Protein AF-A0A3M7QA46-F1 (afdb_monomer)

pLDDT: mean 76.57, std 13.84, range [38.44, 93.62]

Secondary structure (DSSP, 8-state):
-HHHHHHHHHHHHHHHHHHT--TT--HHHHHHHHHHTS-HHHHHHHHHHHHHHHHHHHHHTT-HHHHHHHHHHHHHHSS---SS--HHHHHHHHHHHHTHHHHS------

Sequence (110 aa):
MYKAKKLQVIQNSATRSILKLKYDTPSERLFNCTLKDLKLHRVDNRLFDLGENYIRRSLQKQVPLTCRLVNEFKLNFESRDITYPTPLWGYYLIIDQLHPLIQTPVLSNF

Solvent-accessible surface area (backbone atoms only — not comparable to full-atom values): 6578 Å² total; per-residue (Å²): 118,72,68,62,58,55,53,51,54,52,51,54,51,49,50,28,64,76,71,70,47,64,89,86,59,51,67,71,61,49,50,53,45,41,44,63,76,66,36,38,60,62,54,53,50,52,50,47,56,49,50,51,52,52,51,52,55,34,31,73,68,59,36,65,69,55,48,49,52,52,52,54,46,53,72,61,55,78,66,72,91,70,93,64,81,50,85,64,45,60,53,49,57,50,48,61,72,49,49,64,48,70,71,52,74,81,81,82,76,132

Organism: Brachionus plicatilis (NCBI:txid10195)

Mean predicted aligned error: 11.82 Å

Foldseek 3Di:
DVVVVVVLVVLLVVLCVVVVHDPPDDSVNSVVCCCPVVVVVVVLVVVLVVVLVVLLVCLLVPVVVSLVVLVVCVVVVVDDDDVDDDSCNSVVVSSVVSNVSNVDDPPPDD

Structure (mmCIF, N/CA/C/O backbone):
data_AF-A0A3M7QA46-F1
#
_entry.id   AF-A0A3M7QA46-F1
#
loop_
_atom_site.group_PDB
_atom_site.id
_atom_site.type_symbol
_atom_site.label_atom_id
_atom_site.label_alt_id
_atom_site.label_comp_id
_atom_site.label_asym_id
_atom_site.label_entity_id
_atom_site.label_seq_id
_atom_site.pdbx_PDB_ins_code
_atom_site.Cartn_x
_atom_site.Cartn_y
_atom_site.Cartn_z
_atom_site.occupancy
_atom_site.B_iso_or_equiv
_atom_site.auth_seq_id
_atom_site.auth_comp_id
_atom_site.auth_asym_id
_atom_site.auth_atom_id
_atom_site.pdbx_PDB_model_num
ATOM 1 N N . MET A 1 1 ? 12.260 -15.234 -1.079 1.00 49.88 1 MET A N 1
ATOM 2 C CA . MET A 1 1 ? 13.054 -14.629 -2.178 1.00 49.88 1 MET A CA 1
ATOM 3 C C . MET A 1 1 ? 12.575 -14.998 -3.596 1.00 49.88 1 MET A C 1
ATOM 5 O O . MET A 1 1 ? 12.502 -14.111 -4.434 1.00 49.88 1 MET A O 1
ATOM 9 N N . TYR A 1 2 ? 12.199 -16.254 -3.890 1.00 50.81 2 TYR A N 1
ATOM 10 C CA . TYR A 1 2 ? 11.785 -16.695 -5.244 1.00 50.81 2 TYR A CA 1
ATOM 11 C C . TYR A 1 2 ? 10.490 -16.039 -5.782 1.00 50.81 2 TYR A C 1
ATOM 13 O O . TYR A 1 2 ? 10.414 -15.673 -6.952 1.00 50.81 2 TYR A O 1
ATOM 21 N N . LYS A 1 3 ? 9.488 -15.813 -4.918 1.00 54.50 3 LYS A N 1
ATOM 22 C CA . LYS A 1 3 ? 8.197 -15.211 -5.313 1.00 54.50 3 LYS A CA 1
ATOM 23 C C . LYS A 1 3 ? 8.330 -13.768 -5.832 1.00 54.50 3 LYS A C 1
ATOM 25 O O . LYS A 1 3 ? 7.683 -13.423 -6.815 1.00 54.50 3 LYS A O 1
ATOM 30 N N . ALA A 1 4 ? 9.214 -12.966 -5.232 1.00 58.00 4 ALA A N 1
ATOM 31 C CA . ALA A 1 4 ? 9.437 -11.570 -5.623 1.00 58.00 4 ALA A CA 1
ATOM 32 C C . ALA A 1 4 ? 10.024 -11.447 -7.042 1.00 58.00 4 ALA A C 1
ATOM 34 O O . ALA A 1 4 ? 9.566 -10.630 -7.835 1.00 58.00 4 ALA A O 1
ATOM 35 N N . LYS A 1 5 ? 10.968 -12.329 -7.409 1.00 72.31 5 LYS A N 1
ATOM 36 C CA . LYS A 1 5 ? 11.556 -12.354 -8.760 1.00 72.31 5 LYS A CA 1
ATOM 37 C C . LYS A 1 5 ? 10.526 -12.709 -9.840 1.00 72.31 5 LYS A C 1
ATOM 39 O O . LYS A 1 5 ? 10.563 -12.135 -10.923 1.00 72.31 5 LYS A O 1
ATOM 44 N N . LYS A 1 6 ? 9.583 -13.612 -9.548 1.00 74.25 6 LYS A N 1
ATOM 45 C CA . LYS A 1 6 ? 8.528 -14.011 -10.497 1.00 74.25 6 LYS A CA 1
ATOM 46 C C . LYS A 1 6 ? 7.545 -12.871 -10.780 1.00 74.25 6 LYS A C 1
ATOM 48 O O . LYS A 1 6 ? 7.172 -12.664 -11.931 1.00 74.25 6 LYS A O 1
ATOM 53 N N . LEU A 1 7 ? 7.172 -12.112 -9.747 1.00 76.50 7 LEU A N 1
ATOM 54 C CA . LEU A 1 7 ? 6.287 -10.954 -9.889 1.00 76.50 7 LEU A CA 1
ATOM 55 C C . LEU A 1 7 ? 6.924 -9.869 -10.773 1.00 76.50 7 LEU A C 1
ATOM 57 O O . LEU A 1 7 ? 6.282 -9.376 -11.697 1.00 76.50 7 LEU A O 1
ATOM 61 N N . GLN A 1 8 ? 8.212 -9.585 -10.554 1.00 77.75 8 GLN A N 1
ATOM 62 C CA . GLN A 1 8 ? 8.961 -8.600 -11.337 1.00 77.75 8 GLN A CA 1
ATOM 63 C C . GLN A 1 8 ? 8.996 -8.945 -12.834 1.00 77.75 8 GLN A C 1
ATOM 65 O O . GLN A 1 8 ? 8.862 -8.063 -13.680 1.00 77.75 8 GLN A O 1
ATOM 70 N N . VAL A 1 9 ? 9.164 -10.226 -13.184 1.00 82.56 9 VAL A N 1
ATOM 71 C CA . VAL A 1 9 ? 9.180 -10.675 -14.588 1.00 82.56 9 VAL A CA 1
ATOM 72 C C . VAL A 1 9 ? 7.828 -10.431 -15.260 1.00 82.56 9 VAL A C 1
ATOM 74 O O . VAL A 1 9 ? 7.788 -9.927 -16.383 1.00 82.56 9 VAL A O 1
ATOM 77 N N . ILE A 1 10 ? 6.729 -10.735 -14.565 1.00 86.31 10 ILE A N 1
ATOM 78 C CA . ILE A 1 10 ? 5.367 -10.503 -15.065 1.00 86.31 10 ILE A CA 1
ATOM 79 C C . ILE A 1 10 ? 5.129 -9.006 -15.279 1.00 86.31 10 ILE A C 1
ATOM 81 O O . ILE A 1 10 ? 4.698 -8.604 -16.358 1.00 86.31 10 ILE A O 1
ATOM 85 N N . GLN A 1 11 ? 5.466 -8.181 -14.284 1.00 81.50 11 GLN A N 1
ATOM 86 C CA . GLN A 1 11 ? 5.315 -6.727 -14.356 1.00 81.50 11 GLN A CA 1
ATOM 87 C C . GLN A 1 11 ? 6.121 -6.132 -15.516 1.00 81.50 11 GLN A C 1
ATOM 89 O O . GLN A 1 11 ? 5.572 -5.394 -16.327 1.00 81.50 11 GLN A O 1
ATOM 94 N N . ASN A 1 12 ? 7.390 -6.520 -15.670 1.00 86.31 12 ASN A N 1
ATOM 95 C CA . ASN A 1 12 ? 8.239 -6.038 -16.761 1.00 86.31 12 ASN A CA 1
ATOM 96 C C . ASN A 1 12 ? 7.696 -6.439 -18.141 1.00 86.31 12 ASN A C 1
ATOM 98 O O . ASN A 1 12 ? 7.768 -5.650 -19.083 1.00 86.31 12 ASN A O 1
ATOM 102 N N . SER A 1 13 ? 7.151 -7.652 -18.274 1.00 89.06 13 SER A N 1
ATOM 103 C CA . SER A 1 13 ? 6.514 -8.106 -19.515 1.00 89.06 13 SER A CA 1
ATOM 104 C C . SER A 1 13 ? 5.267 -7.277 -19.842 1.00 89.06 13 SER A C 1
ATOM 106 O O . SER A 1 13 ? 5.130 -6.770 -20.957 1.00 89.06 13 SER A O 1
ATOM 108 N N . ALA A 1 14 ? 4.404 -7.052 -18.846 1.00 87.19 14 ALA A N 1
ATOM 109 C CA . ALA A 1 14 ? 3.209 -6.229 -18.993 1.00 87.19 14 ALA A CA 1
ATOM 110 C C . ALA A 1 14 ? 3.557 -4.781 -19.378 1.00 87.19 14 ALA A C 1
ATOM 112 O O . ALA A 1 14 ? 3.015 -4.272 -20.357 1.00 87.19 14 ALA A O 1
ATOM 113 N N . THR A 1 15 ? 4.512 -4.143 -18.691 1.00 85.38 15 THR A N 1
ATOM 114 C CA . THR A 1 15 ? 4.977 -2.785 -19.020 1.00 85.38 15 THR A CA 1
ATOM 115 C C . THR A 1 15 ? 5.456 -2.695 -20.467 1.00 85.38 15 THR A C 1
ATOM 117 O O . THR A 1 15 ? 5.066 -1.770 -21.179 1.00 85.38 15 THR A O 1
ATOM 120 N N . ARG A 1 16 ? 6.270 -3.658 -20.929 1.00 90.81 16 ARG A N 1
ATOM 121 C CA . ARG A 1 16 ? 6.746 -3.682 -22.322 1.00 90.81 16 ARG A CA 1
ATOM 122 C C . ARG A 1 16 ? 5.593 -3.768 -23.312 1.00 90.81 16 ARG A C 1
ATOM 124 O O . ARG A 1 16 ? 5.590 -3.024 -24.286 1.00 90.81 16 ARG A O 1
ATOM 131 N N . SER A 1 17 ? 4.616 -4.634 -23.047 1.00 91.56 17 SER A N 1
ATOM 132 C CA . SER A 1 17 ? 3.443 -4.794 -23.908 1.00 91.56 17 SER A CA 1
ATOM 133 C C . SER A 1 17 ? 2.588 -3.525 -23.957 1.00 91.56 17 SER A C 1
ATOM 135 O O . SER A 1 17 ? 2.192 -3.100 -25.039 1.00 91.56 17 SER A O 1
ATOM 137 N N . ILE A 1 18 ? 2.315 -2.906 -22.804 1.00 89.19 18 ILE A N 1
ATOM 138 C CA . ILE A 1 18 ? 1.451 -1.720 -22.705 1.00 89.19 18 ILE A CA 1
ATOM 139 C C . ILE A 1 18 ? 2.110 -0.514 -23.381 1.00 89.19 18 ILE A C 1
ATOM 141 O O . ILE A 1 18 ? 1.470 0.191 -24.157 1.00 89.19 18 ILE A O 1
ATOM 145 N N . LEU A 1 19 ? 3.398 -0.293 -23.114 1.00 88.38 19 LEU A N 1
ATOM 146 C CA . LEU A 1 19 ? 4.150 0.847 -23.644 1.00 88.38 19 LEU A CA 1
ATOM 147 C C . LEU A 1 19 ? 4.780 0.576 -25.019 1.00 88.38 19 LEU A C 1
ATOM 149 O O . LEU A 1 19 ? 5.476 1.438 -25.550 1.00 88.38 19 LEU A O 1
ATOM 153 N N . LYS A 1 20 ? 4.545 -0.610 -25.600 1.00 93.62 20 LYS A N 1
ATOM 154 C CA . LYS A 1 20 ? 5.113 -1.059 -26.884 1.00 93.62 20 LYS A CA 1
ATOM 155 C C . LYS A 1 20 ? 6.643 -0.915 -26.944 1.00 93.62 20 LYS A C 1
ATOM 157 O O . LYS A 1 20 ? 7.206 -0.481 -27.948 1.00 93.62 20 LYS A O 1
ATOM 162 N N . LEU A 1 21 ? 7.322 -1.265 -25.853 1.00 88.88 21 LEU A N 1
ATOM 163 C CA . LEU A 1 21 ? 8.780 -1.177 -25.729 1.00 88.88 21 LEU A CA 1
ATOM 164 C C . LEU A 1 21 ? 9.456 -2.447 -26.254 1.00 88.88 21 LEU A C 1
ATOM 166 O O . LEU A 1 21 ? 8.885 -3.537 -26.217 1.00 88.88 21 LEU A O 1
ATOM 170 N N . LYS A 1 22 ? 10.711 -2.321 -26.699 1.00 93.06 22 LYS A N 1
ATOM 171 C CA . LYS A 1 22 ? 11.496 -3.467 -27.171 1.00 93.06 22 LYS A CA 1
ATOM 172 C C . LYS A 1 22 ? 11.769 -4.469 -26.041 1.00 93.06 22 LYS A C 1
ATOM 174 O O . LYS A 1 22 ? 11.903 -4.087 -24.875 1.00 93.06 22 LYS A O 1
ATOM 179 N N . TYR A 1 23 ? 11.893 -5.749 -26.388 1.00 86.94 23 TYR A N 1
ATOM 180 C CA . TYR A 1 23 ? 12.127 -6.830 -25.422 1.00 86.94 23 TYR A CA 1
ATOM 181 C C . TYR A 1 23 ? 13.438 -6.670 -24.632 1.00 86.94 23 TYR A C 1
ATOM 183 O O . TYR A 1 23 ? 13.470 -6.925 -23.428 1.00 86.94 23 TYR A O 1
ATOM 191 N N . ASP A 1 24 ? 14.483 -6.168 -25.288 1.00 89.00 24 ASP A N 1
ATOM 192 C CA . ASP A 1 24 ? 15.810 -5.880 -24.729 1.00 89.00 24 ASP A CA 1
ATOM 193 C C . ASP A 1 24 ? 15.841 -4.659 -23.793 1.00 89.00 24 ASP A C 1
ATOM 195 O O . ASP A 1 24 ? 16.869 -4.377 -23.181 1.00 89.00 24 ASP A O 1
ATOM 199 N N . THR A 1 25 ? 14.718 -3.947 -23.627 1.00 88.62 25 THR A N 1
ATOM 200 C CA . THR A 1 25 ? 14.646 -2.786 -22.733 1.00 88.62 25 THR A CA 1
ATOM 201 C C . THR A 1 25 ? 15.007 -3.199 -21.294 1.00 88.62 25 THR A C 1
ATOM 203 O O . THR A 1 25 ? 14.324 -4.072 -20.730 1.00 88.62 25 THR A O 1
ATOM 206 N N . PRO A 1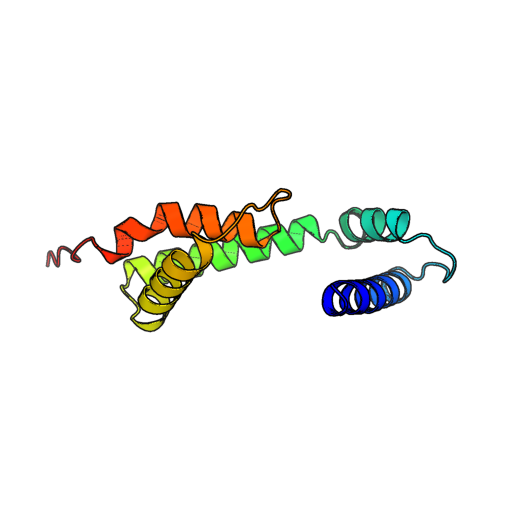 26 ? 16.029 -2.568 -20.677 1.00 88.88 26 PRO A N 1
ATOM 207 C CA . PRO A 1 26 ? 16.461 -2.876 -19.315 1.00 88.88 26 PRO A CA 1
ATOM 208 C C . PRO A 1 26 ? 15.368 -2.606 -18.277 1.00 88.88 26 PRO A C 1
ATOM 210 O O . PRO A 1 26 ? 14.586 -1.665 -18.416 1.00 88.88 26 PRO A O 1
ATOM 213 N N . SER A 1 27 ? 15.345 -3.386 -17.194 1.00 80.00 27 SER A N 1
ATOM 214 C CA . SER A 1 27 ? 14.334 -3.269 -16.131 1.00 80.00 27 SER A CA 1
ATOM 215 C C . SER A 1 27 ? 14.323 -1.912 -15.426 1.00 80.00 27 SER A C 1
ATOM 217 O O . SER A 1 27 ? 13.255 -1.433 -15.067 1.00 80.00 27 SER A O 1
ATOM 219 N N . GLU A 1 28 ? 15.480 -1.268 -15.265 1.00 84.44 28 GLU A N 1
ATOM 220 C CA . GLU A 1 28 ? 15.584 0.079 -14.683 1.00 84.44 28 GLU A CA 1
ATOM 221 C C . GLU A 1 28 ? 14.862 1.125 -15.545 1.00 84.44 28 GLU A C 1
ATOM 223 O O . GLU A 1 28 ? 14.095 1.952 -15.053 1.00 84.44 28 GLU A O 1
ATOM 228 N N . ARG A 1 29 ? 15.020 1.028 -16.870 1.00 84.50 29 ARG A N 1
ATOM 229 C CA . ARG A 1 29 ? 14.300 1.889 -17.811 1.00 84.50 29 ARG A CA 1
ATOM 230 C C . ARG A 1 29 ? 12.802 1.593 -17.802 1.00 84.50 29 ARG A C 1
ATOM 232 O O . ARG A 1 29 ? 12.008 2.527 -17.844 1.00 84.50 29 ARG A O 1
ATOM 239 N N . LEU A 1 30 ? 12.414 0.317 -17.705 1.00 85.00 30 LEU A N 1
ATOM 240 C CA . LEU A 1 30 ? 11.007 -0.066 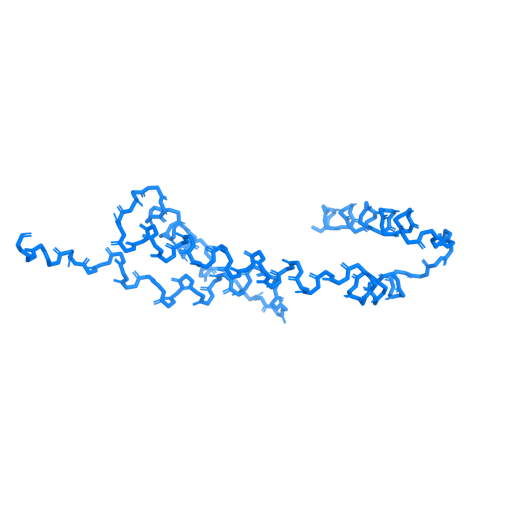-17.560 1.00 85.00 30 LEU A CA 1
ATOM 241 C C . LEU A 1 30 ? 10.394 0.520 -16.294 1.00 85.00 30 LEU A C 1
ATOM 243 O O . LEU A 1 30 ? 9.286 1.034 -16.371 1.00 85.00 30 LEU A O 1
ATOM 247 N N . PHE A 1 31 ? 11.098 0.489 -15.163 1.00 81.75 31 PHE A N 1
ATOM 248 C CA . PHE A 1 31 ? 10.632 1.091 -13.916 1.00 81.75 31 PHE A CA 1
ATOM 249 C C . PHE A 1 31 ? 10.313 2.578 -14.105 1.00 81.75 31 PHE A C 1
ATOM 251 O O . PHE A 1 31 ? 9.178 2.993 -13.877 1.00 81.75 31 PHE A O 1
ATOM 258 N N . ASN A 1 32 ? 11.254 3.350 -14.652 1.00 81.56 32 ASN A N 1
ATOM 259 C CA . ASN A 1 32 ? 11.056 4.780 -14.900 1.00 81.56 32 ASN A CA 1
ATOM 260 C C . ASN A 1 32 ? 9.904 5.059 -15.881 1.00 81.56 32 ASN A C 1
ATOM 262 O O . ASN A 1 32 ? 9.077 5.935 -15.630 1.00 81.56 32 ASN A O 1
ATOM 266 N N . CYS A 1 33 ? 9.796 4.283 -16.963 1.00 80.81 33 CYS A N 1
ATOM 267 C CA . CYS A 1 33 ? 8.677 4.370 -17.906 1.00 80.81 33 CYS A CA 1
ATOM 268 C C . CYS A 1 33 ? 7.334 4.008 -17.252 1.00 80.81 33 CYS A C 1
ATOM 270 O O . CYS A 1 33 ? 6.320 4.650 -17.499 1.00 80.81 33 CYS A O 1
ATOM 272 N N . THR A 1 34 ? 7.310 3.016 -16.365 1.00 78.75 34 THR A N 1
ATOM 273 C CA . THR A 1 34 ? 6.095 2.617 -15.639 1.00 78.75 34 THR A CA 1
ATOM 274 C C . THR A 1 34 ? 5.647 3.736 -14.688 1.00 78.75 34 THR A C 1
ATOM 276 O O . THR A 1 34 ? 4.468 4.076 -14.619 1.00 78.75 34 THR A O 1
ATOM 279 N N . LEU A 1 35 ? 6.584 4.382 -13.995 1.00 77.50 35 LEU A N 1
ATOM 280 C CA . LEU A 1 35 ? 6.274 5.497 -13.103 1.00 77.50 35 LEU A CA 1
ATOM 281 C C . LEU A 1 35 ? 5.806 6.750 -13.854 1.00 77.50 35 LEU A C 1
ATOM 283 O O . LEU A 1 35 ? 4.822 7.374 -13.452 1.00 77.50 35 LEU A O 1
ATOM 287 N N . LYS A 1 36 ? 6.486 7.106 -14.949 1.00 83.12 36 LYS A N 1
ATOM 288 C CA . LYS A 1 36 ? 6.234 8.336 -15.711 1.00 83.12 36 LYS A CA 1
ATOM 289 C C . LYS A 1 36 ? 5.097 8.189 -16.721 1.00 83.12 36 LYS A C 1
ATOM 291 O O . LYS A 1 36 ? 4.157 8.982 -16.707 1.00 83.12 36 LYS A O 1
ATOM 296 N N . ASP A 1 37 ? 5.173 7.178 -17.580 1.00 81.69 37 ASP A N 1
ATOM 297 C CA . ASP A 1 37 ? 4.311 7.046 -18.759 1.00 81.69 37 ASP A CA 1
ATOM 298 C C . ASP A 1 37 ? 2.987 6.358 -18.402 1.00 81.69 37 ASP A C 1
ATOM 300 O O . ASP A 1 37 ? 1.928 6.792 -18.856 1.00 81.69 37 ASP A O 1
ATOM 304 N N . LEU A 1 38 ? 3.014 5.357 -17.509 1.00 79.94 38 LEU A N 1
ATOM 305 C CA . LEU A 1 38 ? 1.788 4.763 -16.944 1.00 79.94 38 LEU A CA 1
ATOM 306 C C . LEU A 1 38 ? 1.242 5.544 -15.746 1.00 79.94 38 LEU A C 1
ATOM 308 O O . LEU A 1 38 ? 0.185 5.197 -15.219 1.00 79.94 38 LEU A O 1
ATOM 312 N N . LYS A 1 39 ? 1.935 6.613 -15.326 1.00 81.12 39 LYS A N 1
ATOM 313 C CA . LYS A 1 39 ? 1.564 7.455 -14.181 1.00 81.12 39 LYS A CA 1
ATOM 314 C C . LYS A 1 39 ? 1.258 6.617 -12.935 1.00 81.12 39 LYS A C 1
ATOM 316 O O . LYS A 1 39 ? 0.354 6.977 -12.179 1.00 81.12 39 LYS A O 1
ATOM 321 N N . LEU A 1 40 ? 1.979 5.508 -12.720 1.00 72.50 40 LEU A N 1
ATOM 322 C CA . LEU A 1 40 ? 1.673 4.586 -11.622 1.00 72.50 40 LEU A CA 1
ATOM 323 C C . LEU A 1 40 ? 1.702 5.278 -10.266 1.00 72.50 40 LEU A C 1
ATOM 325 O O . LEU A 1 40 ? 0.803 5.033 -9.482 1.00 72.50 40 LEU A O 1
ATOM 329 N N . HIS A 1 41 ? 2.597 6.245 -10.041 1.00 71.38 41 HIS A N 1
ATOM 330 C CA . HIS A 1 41 ? 2.561 7.064 -8.825 1.00 71.38 41 HIS A CA 1
ATOM 331 C C . HIS A 1 41 ? 1.189 7.692 -8.561 1.00 71.38 41 HIS A C 1
ATOM 333 O O . HIS A 1 41 ? 0.742 7.753 -7.426 1.00 71.38 41 HIS A O 1
ATOM 339 N N . ARG A 1 42 ? 0.480 8.142 -9.602 1.00 75.38 42 ARG A N 1
ATOM 340 C CA . ARG A 1 42 ? -0.859 8.721 -9.449 1.00 75.38 42 ARG A CA 1
ATOM 341 C C . ARG A 1 42 ? -1.901 7.659 -9.101 1.00 75.38 42 ARG A C 1
ATOM 343 O O . ARG A 1 42 ? -2.833 7.954 -8.358 1.00 75.38 42 ARG A O 1
ATOM 350 N N . VAL A 1 43 ? -1.774 6.460 -9.667 1.00 73.69 43 VAL A N 1
ATOM 351 C CA . VAL A 1 43 ? -2.666 5.328 -9.379 1.00 73.69 43 VAL A CA 1
ATOM 352 C C . VAL A 1 43 ? -2.416 4.808 -7.966 1.00 73.69 43 VAL A C 1
ATOM 354 O O . VAL A 1 43 ? -3.371 4.666 -7.210 1.00 73.69 43 VAL A O 1
ATOM 357 N N . ASP A 1 44 ? -1.152 4.624 -7.592 1.00 75.19 44 ASP A N 1
ATOM 358 C CA . ASP A 1 44 ? -0.712 4.194 -6.268 1.00 75.19 44 ASP A CA 1
ATOM 359 C C . ASP A 1 44 ? -1.140 5.198 -5.199 1.00 75.19 44 ASP A C 1
ATOM 361 O O . ASP A 1 44 ? -1.771 4.800 -4.227 1.00 75.19 44 ASP A O 1
ATOM 365 N N . ASN A 1 45 ? -0.918 6.501 -5.414 1.00 80.94 45 ASN A N 1
ATOM 366 C CA . ASN A 1 45 ? -1.365 7.538 -4.480 1.00 80.94 45 ASN A CA 1
ATOM 367 C C . ASN A 1 45 ? -2.890 7.541 -4.333 1.00 80.94 45 ASN A C 1
ATOM 369 O O . ASN A 1 45 ? -3.407 7.591 -3.226 1.00 80.94 45 ASN A O 1
ATOM 373 N N . ARG A 1 46 ? -3.642 7.413 -5.434 1.00 83.62 46 ARG A N 1
ATOM 374 C CA . ARG A 1 46 ? -5.109 7.394 -5.360 1.00 83.62 46 ARG A CA 1
ATOM 375 C C . ARG A 1 46 ? -5.645 6.134 -4.676 1.00 83.62 46 ARG A C 1
ATOM 377 O O . ARG A 1 46 ? -6.645 6.211 -3.967 1.00 83.62 46 ARG A O 1
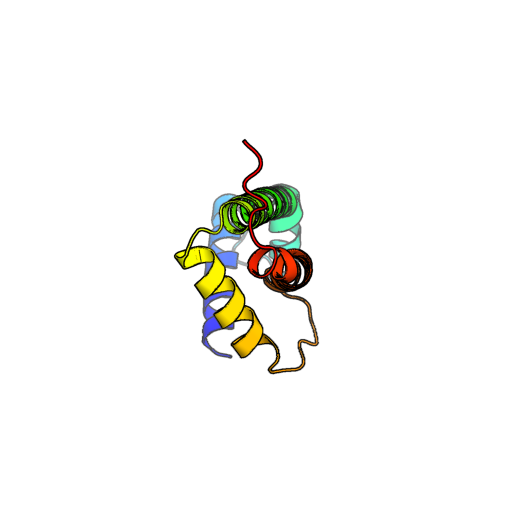ATOM 384 N N . LEU A 1 47 ? -5.020 4.979 -4.904 1.00 82.50 47 LEU A N 1
ATOM 385 C CA . LEU A 1 47 ? -5.347 3.735 -4.201 1.00 82.50 47 LEU A CA 1
ATOM 386 C C . LEU A 1 47 ? -4.993 3.833 -2.716 1.00 82.50 47 LEU A C 1
ATOM 388 O O . LEU A 1 47 ? -5.770 3.370 -1.880 1.00 82.50 47 LEU A O 1
ATOM 392 N N . PHE A 1 48 ? -3.873 4.478 -2.399 1.00 81.56 48 PHE A N 1
ATOM 393 C CA . PHE A 1 48 ? -3.464 4.778 -1.037 1.00 81.56 48 PHE A CA 1
ATOM 394 C C . PHE A 1 48 ? -4.508 5.643 -0.325 1.00 81.56 48 PHE A C 1
ATOM 396 O O . PHE A 1 48 ? -5.089 5.189 0.660 1.00 81.56 48 PHE A O 1
ATOM 403 N N . ASP A 1 49 ? -4.851 6.801 -0.898 1.00 86.06 49 ASP A N 1
ATOM 404 C CA . ASP A 1 49 ? -5.859 7.727 -0.368 1.00 86.06 49 ASP A CA 1
ATOM 405 C C . ASP A 1 49 ? -7.217 7.038 -0.163 1.00 86.06 49 ASP A C 1
ATOM 407 O O . ASP A 1 49 ? -7.902 7.240 0.844 1.00 86.06 49 ASP A O 1
ATOM 411 N N . LEU A 1 50 ? -7.640 6.209 -1.124 1.00 88.31 50 LEU A N 1
ATOM 412 C CA . LEU A 1 50 ? -8.876 5.435 -1.013 1.00 88.31 50 LEU A CA 1
ATOM 413 C C . LEU A 1 50 ? -8.794 4.436 0.143 1.00 88.31 50 LEU A C 1
ATOM 415 O O . LEU A 1 50 ? -9.691 4.413 0.986 1.00 88.31 50 LEU A O 1
ATOM 419 N N . GLY A 1 51 ? -7.733 3.630 0.197 1.00 86.12 51 GLY A N 1
ATOM 420 C CA . GLY A 1 51 ? -7.542 2.620 1.235 1.00 86.12 51 GLY A CA 1
ATOM 421 C C . GLY A 1 51 ? -7.509 3.230 2.634 1.00 86.12 51 GLY A C 1
ATOM 422 O O . GLY A 1 51 ? -8.217 2.762 3.523 1.00 86.12 51 GLY A O 1
ATOM 423 N N . GLU A 1 52 ? -6.767 4.320 2.810 1.00 87.12 52 GLU A N 1
ATOM 424 C CA . GLU A 1 52 ? -6.714 5.080 4.057 1.00 87.12 52 GLU A CA 1
ATOM 425 C C . GLU A 1 52 ? -8.109 5.561 4.483 1.00 87.12 52 GLU A C 1
ATOM 427 O O . GLU A 1 52 ? -8.533 5.333 5.618 1.00 87.12 52 GLU A O 1
ATOM 432 N N . ASN A 1 53 ? -8.863 6.178 3.568 1.00 90.62 53 ASN A N 1
ATOM 433 C CA . ASN A 1 53 ? -10.206 6.674 3.861 1.00 90.62 53 ASN A CA 1
ATOM 434 C C . ASN A 1 53 ? -11.182 5.553 4.237 1.00 90.62 53 ASN A C 1
ATOM 436 O O . ASN A 1 53 ? -11.994 5.729 5.151 1.00 90.62 53 ASN A O 1
ATOM 440 N N . TYR A 1 54 ? -11.106 4.403 3.564 1.00 89.69 54 TYR A N 1
ATOM 441 C CA . TYR A 1 54 ? -11.929 3.240 3.893 1.00 89.69 54 TYR A CA 1
ATOM 442 C C . TYR A 1 54 ? -11.583 2.666 5.265 1.00 89.69 54 TYR A C 1
ATOM 444 O O . TYR A 1 54 ? -12.499 2.421 6.052 1.00 89.69 54 TYR A O 1
ATOM 452 N N . ILE A 1 55 ? -10.295 2.493 5.577 1.00 87.50 55 ILE A N 1
ATOM 453 C CA . ILE A 1 55 ? -9.844 2.005 6.887 1.00 87.50 55 ILE A CA 1
ATOM 454 C C . ILE A 1 55 ? -10.297 2.978 7.978 1.00 87.50 55 ILE A C 1
ATOM 456 O O . ILE A 1 55 ? -11.001 2.567 8.896 1.00 87.50 55 ILE A O 1
ATOM 460 N N . ARG A 1 56 ? -10.009 4.277 7.838 1.00 88.12 56 ARG A N 1
ATOM 461 C CA . ARG A 1 56 ? -10.414 5.316 8.798 1.00 88.12 56 ARG A CA 1
ATOM 462 C C . ARG A 1 56 ? -11.913 5.307 9.072 1.00 88.12 56 ARG A C 1
ATOM 464 O O . ARG A 1 56 ? -12.316 5.235 10.229 1.00 88.12 56 ARG A O 1
ATOM 471 N N . ARG A 1 57 ? -12.750 5.360 8.030 1.00 90.00 57 ARG A N 1
ATOM 472 C CA . ARG A 1 57 ? -14.215 5.371 8.194 1.00 90.00 57 ARG A CA 1
ATOM 473 C C . ARG A 1 57 ? -14.736 4.081 8.817 1.00 90.00 57 ARG A C 1
ATOM 475 O O . ARG A 1 57 ? -15.678 4.122 9.601 1.00 90.00 57 ARG A O 1
ATOM 482 N N . SER A 1 58 ? -14.143 2.946 8.461 1.00 89.31 58 SER A N 1
ATOM 483 C CA . SER A 1 58 ? -14.536 1.648 9.012 1.00 89.31 58 SER A CA 1
ATOM 484 C C . SER A 1 58 ? -14.164 1.534 10.490 1.00 89.31 58 SER A C 1
ATOM 486 O O . SER A 1 58 ? -14.969 1.039 11.270 1.00 89.31 58 SER A O 1
ATOM 488 N N . LEU A 1 59 ? -13.005 2.063 10.894 1.00 88.44 59 LEU A N 1
ATOM 489 C CA . LEU A 1 59 ? -12.593 2.135 12.298 1.00 88.44 59 LEU A CA 1
ATOM 490 C C . LEU A 1 59 ? -13.460 3.107 13.108 1.00 88.44 59 LEU A C 1
ATOM 492 O O . LEU A 1 59 ? -13.908 2.749 14.189 1.00 88.44 59 LEU A O 1
ATOM 496 N N . GLN A 1 60 ? -13.784 4.287 12.564 1.00 86.56 60 GLN A N 1
ATOM 497 C CA . GLN A 1 60 ? -14.719 5.235 13.196 1.00 86.56 60 GLN A CA 1
ATOM 498 C C . GLN A 1 60 ? -16.102 4.618 13.443 1.00 86.56 60 GLN A C 1
ATOM 500 O O . GLN A 1 60 ? -16.739 4.899 14.452 1.00 86.56 60 GLN A O 1
ATOM 505 N N . LYS A 1 61 ? -16.566 3.767 12.521 1.00 89.69 61 LYS A N 1
ATOM 506 C CA . LYS A 1 61 ? -17.821 3.012 12.649 1.00 89.69 61 LYS A CA 1
ATOM 507 C C . LYS A 1 61 ? -17.674 1.710 13.441 1.00 89.69 61 LYS A C 1
ATOM 509 O O . LYS A 1 61 ? -18.635 0.952 13.516 1.00 89.69 61 LYS A O 1
ATOM 514 N N . GLN A 1 62 ? -16.483 1.427 13.967 1.00 87.94 62 GLN A N 1
ATOM 515 C CA . GLN A 1 62 ? -16.140 0.196 14.677 1.00 87.94 62 GLN A CA 1
ATOM 516 C C . GLN A 1 62 ? -16.553 -1.081 13.927 1.00 87.94 62 GLN A C 1
ATOM 518 O O . GLN A 1 62 ? -17.042 -2.041 14.522 1.00 87.94 62 GLN A O 1
ATOM 523 N N . VAL A 1 63 ? -16.360 -1.114 12.603 1.00 91.25 63 VAL A N 1
ATOM 524 C CA . VAL A 1 63 ? -16.661 -2.301 11.791 1.00 91.25 63 VAL A CA 1
ATOM 525 C C . VAL A 1 63 ? -15.814 -3.478 12.306 1.00 91.25 63 VAL A C 1
ATOM 527 O O . VAL A 1 63 ? -14.584 -3.422 12.189 1.00 91.25 63 VAL A O 1
ATOM 530 N N . PRO A 1 64 ? -16.424 -4.566 12.826 1.00 88.75 64 PRO A N 1
ATOM 531 C CA . PRO A 1 64 ? -15.698 -5.591 13.584 1.00 88.75 64 PRO A CA 1
ATOM 532 C C . PRO A 1 64 ? -14.547 -6.239 12.812 1.00 88.75 64 PRO A C 1
ATOM 534 O O . PRO A 1 64 ? -13.464 -6.456 13.355 1.00 88.75 64 PRO A O 1
ATOM 537 N N . LEU A 1 65 ? -14.761 -6.507 11.521 1.00 90.62 65 LEU A N 1
ATOM 538 C CA . LEU A 1 65 ? -13.753 -7.117 10.657 1.00 90.62 65 LEU A CA 1
ATOM 539 C C . LEU A 1 65 ? -12.527 -6.213 10.478 1.00 90.62 65 LEU A C 1
ATOM 541 O O . LEU A 1 65 ? -11.400 -6.697 10.511 1.00 90.62 65 LEU A O 1
ATOM 545 N N . THR A 1 66 ? -12.735 -4.904 10.318 1.00 87.81 66 THR A N 1
ATOM 546 C CA . THR A 1 66 ? -11.638 -3.945 10.146 1.00 87.81 66 THR A CA 1
ATOM 547 C C . THR A 1 66 ? -10.857 -3.759 11.440 1.00 87.81 66 THR A C 1
ATOM 549 O O . THR A 1 66 ? -9.630 -3.772 11.401 1.00 87.81 66 THR A O 1
ATOM 552 N N . CYS A 1 67 ? -11.540 -3.647 12.583 1.00 86.88 67 CYS A N 1
ATOM 553 C CA . CYS A 1 67 ? -10.882 -3.566 13.888 1.00 86.88 67 CYS A CA 1
ATOM 554 C C . CYS A 1 67 ? -10.016 -4.806 14.150 1.00 86.88 67 CYS A C 1
ATOM 556 O O . CYS A 1 67 ? -8.859 -4.686 14.549 1.00 86.88 67 CYS A O 1
ATOM 558 N N . ARG A 1 68 ? -10.547 -6.001 13.854 1.00 89.44 68 ARG A N 1
ATOM 559 C CA . ARG A 1 68 ? -9.801 -7.258 13.975 1.00 89.44 68 ARG A CA 1
ATOM 560 C C . ARG A 1 68 ? -8.579 -7.287 13.058 1.00 89.44 68 ARG A C 1
ATOM 562 O O . ARG A 1 68 ? -7.493 -7.605 13.529 1.00 89.44 68 ARG A O 1
ATOM 569 N N . LEU A 1 69 ? -8.742 -6.911 11.789 1.00 86.44 69 LEU A N 1
ATOM 570 C CA . LEU A 1 69 ? -7.650 -6.882 10.816 1.00 86.44 69 LEU A CA 1
ATOM 571 C C . LEU A 1 69 ? -6.525 -5.934 11.246 1.00 86.44 69 LEU A C 1
ATOM 573 O O . LEU A 1 69 ? -5.357 -6.287 11.137 1.00 86.44 69 LEU A O 1
ATOM 577 N N . VAL A 1 70 ? -6.865 -4.744 11.746 1.00 85.38 70 VAL A N 1
ATOM 578 C CA . VAL A 1 70 ? -5.882 -3.764 12.227 1.00 85.38 70 VAL A CA 1
ATOM 579 C C . VAL A 1 70 ? -5.121 -4.285 13.445 1.00 85.38 70 VAL A C 1
ATOM 581 O O . VAL A 1 70 ? -3.896 -4.179 13.481 1.00 85.38 70 VAL A O 1
ATOM 584 N N . ASN A 1 71 ? -5.818 -4.896 14.405 1.00 84.38 71 ASN A N 1
ATOM 585 C CA . ASN A 1 71 ? -5.177 -5.490 15.577 1.00 84.38 71 ASN A CA 1
ATOM 586 C C . ASN A 1 71 ? -4.259 -6.658 15.188 1.00 84.38 71 ASN A C 1
ATOM 588 O O . ASN A 1 71 ? -3.111 -6.706 15.621 1.00 84.38 71 ASN A O 1
ATOM 592 N N . GLU A 1 72 ? -4.728 -7.570 14.330 1.00 84.44 72 GLU A N 1
ATOM 593 C CA . GLU A 1 72 ? -3.917 -8.679 13.813 1.00 84.44 72 GLU A CA 1
ATOM 594 C C . GLU A 1 72 ? -2.707 -8.167 13.023 1.00 84.44 72 GLU A C 1
ATOM 596 O O . GLU A 1 72 ? -1.611 -8.708 13.156 1.00 84.44 72 GLU A O 1
ATOM 601 N N . PHE A 1 73 ? -2.872 -7.111 12.224 1.00 80.38 73 PHE A N 1
ATOM 602 C CA . PHE A 1 73 ? -1.770 -6.496 11.496 1.00 80.38 73 PHE A CA 1
ATOM 603 C C . PHE A 1 73 ? -0.727 -5.920 12.457 1.00 80.38 73 PHE A C 1
ATOM 605 O O . PHE A 1 73 ? 0.444 -6.255 12.324 1.00 80.38 73 PHE A O 1
ATOM 612 N N . LYS A 1 74 ? -1.129 -5.132 13.462 1.00 76.75 74 LYS A N 1
ATOM 613 C CA . LYS A 1 74 ? -0.202 -4.536 14.436 1.00 76.75 74 LYS A CA 1
ATOM 614 C C . LYS A 1 74 ? 0.570 -5.603 15.222 1.00 76.75 74 LYS A C 1
ATOM 616 O O . LYS A 1 74 ? 1.796 -5.567 15.248 1.00 76.75 74 LYS A O 1
ATOM 621 N N . LEU A 1 75 ? -0.131 -6.617 15.735 1.00 76.81 75 LEU A N 1
ATOM 622 C CA . LEU A 1 75 ? 0.471 -7.735 16.473 1.00 76.81 75 LEU A CA 1
ATOM 623 C C . LEU A 1 75 ? 1.500 -8.524 15.647 1.00 76.81 75 LEU A C 1
ATOM 625 O O . LEU A 1 75 ? 2.510 -8.972 16.182 1.00 76.81 75 LEU A O 1
ATOM 629 N N . ASN A 1 76 ? 1.253 -8.708 14.347 1.00 73.06 76 ASN A N 1
ATOM 630 C CA . ASN A 1 76 ? 2.139 -9.485 13.476 1.00 73.06 76 ASN A CA 1
ATOM 631 C C . ASN A 1 76 ? 3.245 -8.643 12.811 1.00 73.06 76 ASN A C 1
ATOM 633 O O . ASN A 1 76 ? 4.240 -9.208 12.352 1.00 73.06 76 ASN A O 1
ATOM 637 N N . PHE A 1 77 ? 3.079 -7.319 12.725 1.00 66.06 77 PHE A N 1
ATOM 638 C CA . PHE A 1 77 ? 3.994 -6.413 12.021 1.00 66.06 77 PHE A CA 1
ATOM 639 C C . PHE A 1 77 ? 5.006 -5.721 12.943 1.00 66.06 77 PHE A C 1
ATOM 641 O O . PHE A 1 77 ? 6.046 -5.287 12.459 1.00 66.06 77 PHE A O 1
ATOM 648 N N . GLU A 1 78 ? 4.801 -5.723 14.267 1.00 57.53 78 GLU A N 1
ATOM 649 C CA . GLU A 1 78 ? 5.848 -5.363 15.249 1.00 57.53 78 GLU A CA 1
ATOM 650 C C . GLU A 1 78 ? 7.094 -6.284 15.177 1.00 57.53 78 GLU A C 1
ATOM 652 O O . GLU A 1 78 ? 8.111 -6.049 15.826 1.00 57.53 78 GLU A O 1
ATOM 657 N N . SER A 1 79 ? 7.062 -7.313 14.325 1.00 55.81 79 SER A N 1
ATOM 658 C CA . SER A 1 79 ? 8.184 -8.185 13.995 1.00 55.81 79 SER A CA 1
ATOM 659 C C . SER A 1 79 ? 8.857 -7.784 12.665 1.00 55.81 79 SER A C 1
ATOM 661 O O . SER A 1 79 ? 8.472 -8.285 11.604 1.00 55.81 79 SER A O 1
ATOM 663 N N . ARG A 1 80 ? 9.981 -7.052 12.787 1.00 57.09 80 ARG A N 1
ATOM 664 C CA . ARG A 1 80 ? 11.232 -7.097 11.976 1.00 57.09 80 ARG A CA 1
ATOM 665 C C . ARG A 1 80 ? 11.599 -5.856 11.163 1.00 57.09 80 ARG A C 1
ATOM 667 O O . ARG A 1 80 ? 10.780 -5.244 10.492 1.00 57.09 80 ARG A O 1
ATOM 674 N N . ASP A 1 81 ? 12.909 -5.614 11.173 1.00 56.41 81 ASP A N 1
ATOM 675 C CA . ASP A 1 81 ? 13.691 -4.646 10.409 1.00 56.41 81 ASP A CA 1
ATOM 676 C C . ASP A 1 81 ? 13.290 -4.565 8.929 1.00 56.41 81 ASP A C 1
ATOM 678 O O . ASP A 1 81 ? 13.659 -5.409 8.107 1.00 56.41 81 ASP A O 1
ATOM 682 N N . ILE A 1 82 ? 12.560 -3.511 8.564 1.00 55.12 82 ILE A N 1
ATOM 683 C CA . ILE A 1 82 ? 12.287 -3.179 7.166 1.00 55.12 82 ILE A CA 1
ATOM 684 C C . ILE A 1 82 ? 13.269 -2.082 6.754 1.00 55.12 82 ILE A C 1
ATOM 686 O O . ILE A 1 82 ? 13.035 -0.898 6.964 1.00 55.12 82 ILE A O 1
ATOM 690 N N . THR A 1 83 ? 14.385 -2.484 6.145 1.00 53.50 83 THR A N 1
ATOM 691 C CA . THR A 1 83 ? 15.440 -1.576 5.654 1.00 53.50 83 THR A CA 1
ATOM 692 C C . THR A 1 83 ? 14.975 -0.692 4.485 1.00 53.50 83 THR A C 1
ATOM 694 O O . THR A 1 83 ? 15.605 0.318 4.190 1.00 53.50 83 THR A O 1
ATOM 697 N N . TYR A 1 84 ? 13.869 -1.051 3.820 1.00 49.06 84 TYR A N 1
ATOM 698 C CA . TYR A 1 84 ? 13.291 -0.294 2.706 1.00 49.06 84 TYR A CA 1
ATOM 699 C C . TYR A 1 84 ? 11.761 -0.266 2.797 1.00 49.06 84 TYR A C 1
ATOM 701 O O . TYR A 1 84 ? 11.137 -1.328 2.695 1.00 49.06 84 TYR A O 1
ATOM 709 N N . PRO A 1 85 ? 11.130 0.911 2.957 1.00 53.25 85 PRO A N 1
ATOM 710 C CA . PRO 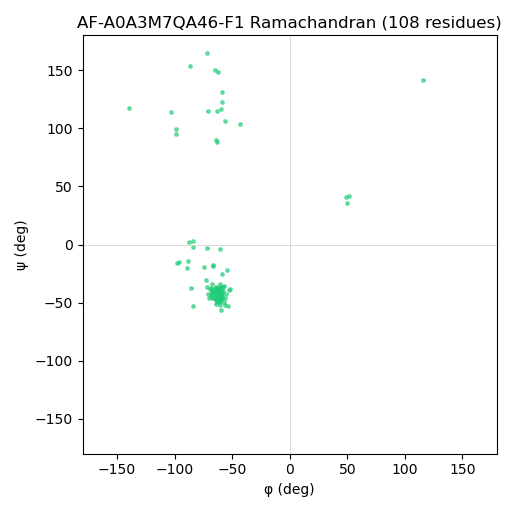A 1 85 ? 9.683 1.005 3.07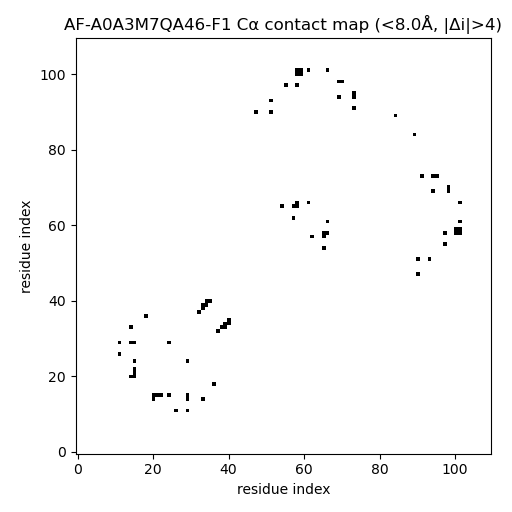1 1.00 53.25 85 PRO A CA 1
ATOM 711 C C . PRO A 1 85 ? 9.033 0.515 1.773 1.00 53.25 85 PRO A C 1
ATOM 713 O O . PRO A 1 85 ? 9.210 1.086 0.699 1.00 53.25 85 PRO A O 1
ATOM 716 N N . THR A 1 86 ? 8.287 -0.584 1.865 1.00 57.91 86 THR A N 1
ATOM 717 C CA . THR A 1 86 ? 7.398 -1.015 0.778 1.00 57.91 86 THR A CA 1
ATOM 718 C C . THR A 1 86 ? 6.190 -0.072 0.706 1.00 57.91 86 THR A C 1
ATOM 720 O O . THR A 1 86 ? 5.915 0.623 1.679 1.00 57.91 86 THR A O 1
ATOM 723 N N . PRO A 1 87 ? 5.388 -0.064 -0.371 1.00 56.38 87 PRO A N 1
ATOM 724 C CA . PRO A 1 87 ? 4.117 0.675 -0.394 1.00 56.38 87 PRO A CA 1
ATOM 725 C C . PRO A 1 87 ? 3.165 0.319 0.769 1.00 56.38 87 PRO A C 1
ATOM 727 O O . PRO A 1 87 ? 2.315 1.119 1.148 1.00 56.38 87 PRO A O 1
ATOM 730 N N . LEU A 1 88 ? 3.340 -0.858 1.387 1.00 59.19 88 LEU A N 1
ATOM 731 C CA . LEU A 1 88 ? 2.615 -1.278 2.592 1.00 59.19 88 LEU A CA 1
ATOM 732 C C . LEU A 1 88 ? 3.095 -0.571 3.871 1.00 59.19 88 LEU A C 1
ATOM 734 O O . LEU A 1 88 ? 2.350 -0.508 4.843 1.00 59.19 88 LEU A O 1
ATOM 738 N N . TRP A 1 89 ? 4.302 -0.000 3.868 1.00 66.81 89 TRP A N 1
ATOM 739 C CA . TRP A 1 89 ? 4.824 0.820 4.963 1.00 66.81 89 TRP A CA 1
ATOM 740 C C . TRP A 1 89 ? 3.957 2.055 5.213 1.00 66.81 89 TRP A C 1
ATOM 742 O O . TRP A 1 89 ? 3.690 2.399 6.361 1.00 66.81 89 TRP A O 1
ATOM 752 N N . GLY A 1 90 ? 3.456 2.689 4.147 1.00 70.44 90 GLY A N 1
ATOM 753 C CA . GLY A 1 90 ? 2.519 3.804 4.282 1.00 70.44 90 GLY A CA 1
ATOM 754 C C . GLY A 1 90 ? 1.260 3.390 5.048 1.00 70.44 90 GLY A C 1
ATOM 755 O O . GLY A 1 90 ? 0.817 4.104 5.943 1.00 70.44 90 GLY A O 1
ATOM 756 N N . TYR A 1 91 ? 0.730 2.195 4.765 1.00 74.62 91 TYR A N 1
ATOM 757 C CA . TYR A 1 91 ? -0.427 1.663 5.485 1.00 74.62 91 TYR A CA 1
ATOM 758 C C . TYR A 1 91 ? -0.108 1.338 6.943 1.00 74.62 91 TYR A C 1
ATOM 760 O O . TYR A 1 91 ? -0.968 1.545 7.789 1.00 74.62 91 TYR A O 1
ATOM 768 N N . TYR A 1 92 ? 1.109 0.888 7.260 1.00 74.38 92 TYR A N 1
ATOM 769 C CA . TYR A 1 92 ? 1.530 0.677 8.646 1.00 74.38 92 TYR A 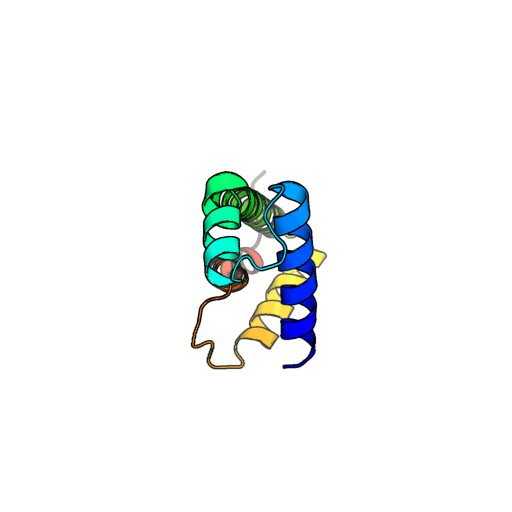CA 1
ATOM 770 C C . TYR A 1 92 ? 1.494 1.974 9.465 1.00 74.38 92 TYR A C 1
ATOM 772 O O . TYR A 1 92 ? 0.871 1.997 10.522 1.00 74.38 92 TYR A O 1
ATOM 780 N N . LEU A 1 93 ? 2.077 3.064 8.952 1.00 75.62 93 LEU A N 1
ATOM 781 C CA . LEU A 1 93 ? 2.069 4.364 9.638 1.00 75.62 93 LEU A CA 1
ATOM 782 C C . LEU A 1 93 ? 0.641 4.873 9.878 1.00 75.62 93 LEU A C 1
ATOM 784 O O . LEU A 1 93 ? 0.320 5.358 10.959 1.00 75.62 93 LEU A O 1
ATOM 788 N N . ILE A 1 94 ? -0.229 4.722 8.879 1.00 80.38 94 ILE A N 1
ATOM 789 C CA . ILE A 1 94 ? -1.646 5.080 8.988 1.00 80.38 94 ILE A CA 1
ATOM 790 C C . ILE A 1 94 ? -2.363 4.201 10.014 1.00 80.38 94 ILE A C 1
ATOM 792 O O . ILE A 1 94 ? -3.118 4.708 10.838 1.00 80.38 94 ILE A O 1
ATOM 796 N N . ILE A 1 95 ? -2.149 2.887 9.981 1.00 80.81 95 ILE A N 1
ATOM 797 C CA . ILE A 1 95 ? -2.766 1.958 10.928 1.00 80.81 95 ILE A CA 1
ATOM 798 C C . ILE A 1 95 ? -2.337 2.290 12.360 1.00 80.81 95 ILE A C 1
ATOM 800 O O . ILE A 1 95 ? -3.182 2.292 13.251 1.00 80.81 95 ILE A O 1
ATOM 804 N N . ASP A 1 96 ? -1.067 2.629 12.577 1.00 81.06 96 ASP A N 1
ATOM 805 C CA . ASP A 1 96 ? -0.568 3.037 13.887 1.00 81.06 96 ASP A CA 1
ATOM 806 C C . ASP A 1 96 ? -1.239 4.330 14.382 1.00 81.06 96 ASP A C 1
ATOM 808 O O . ASP A 1 96 ? -1.755 4.370 15.499 1.00 81.06 96 ASP A O 1
ATOM 812 N N . GLN A 1 97 ? -1.356 5.340 13.512 1.00 83.19 97 GLN A N 1
ATOM 813 C CA . GLN A 1 97 ? -2.077 6.585 13.808 1.00 83.19 97 GLN A CA 1
ATOM 814 C C . GLN A 1 97 ? -3.569 6.370 14.098 1.00 83.19 97 GLN A C 1
ATOM 816 O O . GLN A 1 97 ? -4.147 7.071 14.926 1.00 83.19 97 GLN A O 1
ATOM 821 N N . LEU A 1 98 ? -4.216 5.434 13.399 1.00 81.56 98 LEU A N 1
ATOM 822 C CA . LEU A 1 98 ? -5.653 5.176 13.519 1.00 81.56 98 LEU A CA 1
ATOM 823 C C . LEU A 1 98 ? -6.000 4.161 14.616 1.00 81.56 98 LEU A C 1
ATOM 825 O O . LEU A 1 98 ? -7.163 4.075 15.003 1.00 81.56 98 LEU A O 1
ATOM 829 N N . HIS A 1 99 ? -5.028 3.412 15.140 1.00 80.56 99 HIS A N 1
ATOM 830 C CA . HIS A 1 99 ? -5.232 2.397 16.176 1.00 80.56 99 HIS A CA 1
ATOM 831 C C . HIS A 1 99 ? -5.992 2.909 17.421 1.00 80.56 99 HIS A C 1
ATOM 833 O O . HIS A 1 99 ? -6.876 2.193 17.897 1.00 80.56 99 HIS A O 1
ATOM 839 N N . PRO A 1 100 ? -5.764 4.140 17.931 1.00 82.81 100 PRO A N 1
ATOM 840 C CA . PRO A 1 100 ? -6.542 4.676 19.051 1.00 82.81 100 PRO A CA 1
ATOM 841 C C . PRO A 1 100 ? -8.057 4.755 18.792 1.00 82.81 100 PRO A C 1
ATOM 843 O O . PRO A 1 100 ? -8.835 4.670 19.740 1.00 82.81 100 PRO A O 1
ATOM 846 N N . LEU A 1 101 ? -8.502 4.847 17.530 1.00 79.81 101 LEU A N 1
ATOM 847 C CA . LEU A 1 101 ? -9.930 4.890 17.171 1.00 79.81 101 LEU A CA 1
ATOM 848 C C . LEU A 1 101 ? -10.670 3.577 17.473 1.00 79.81 101 LEU A C 1
ATOM 850 O O . LEU A 1 101 ? -11.894 3.571 17.569 1.00 79.81 101 LEU A O 1
ATOM 854 N N . ILE A 1 102 ? -9.943 2.468 17.639 1.00 73.19 102 ILE A N 1
ATOM 855 C CA . ILE A 1 102 ? -10.508 1.181 18.074 1.00 73.19 102 ILE A CA 1
ATOM 856 C C . ILE A 1 102 ? -10.870 1.226 19.564 1.00 73.19 102 ILE A C 1
ATOM 858 O O . ILE A 1 102 ? -11.798 0.547 19.994 1.00 73.19 102 ILE A O 1
ATOM 862 N N . GLN A 1 103 ? -10.138 2.018 20.353 1.00 64.31 103 GLN A N 1
ATOM 863 C CA . GLN A 1 103 ? -10.251 2.068 21.812 1.00 64.31 103 GLN A CA 1
ATOM 864 C C . GLN A 1 103 ? -11.155 3.199 22.309 1.00 64.31 103 GLN A C 1
ATOM 866 O O . GLN A 1 103 ? -11.564 3.176 23.467 1.00 64.31 103 GLN A O 1
ATOM 871 N N . THR A 1 104 ? -11.486 4.181 21.465 1.00 55.69 104 THR A N 1
ATOM 872 C CA . THR A 1 104 ? -12.453 5.218 21.828 1.00 55.69 104 THR A CA 1
ATOM 873 C C . THR A 1 104 ? -13.851 4.605 21.885 1.00 55.69 104 THR A C 1
ATOM 875 O O . THR A 1 104 ? -14.354 4.188 20.834 1.00 55.69 104 THR A O 1
ATOM 878 N N . PRO A 1 105 ? -14.510 4.548 23.060 1.00 46.53 105 PRO A N 1
ATOM 879 C CA . PRO A 1 105 ? -15.928 4.245 23.091 1.00 46.53 105 PRO A CA 1
ATOM 880 C C . PRO A 1 105 ? -16.622 5.319 22.258 1.00 46.53 105 PRO A C 1
ATOM 882 O O . PRO A 1 105 ? -16.331 6.509 22.411 1.00 46.53 105 PRO A O 1
ATOM 885 N N . VAL A 1 106 ? -17.499 4.906 21.340 1.0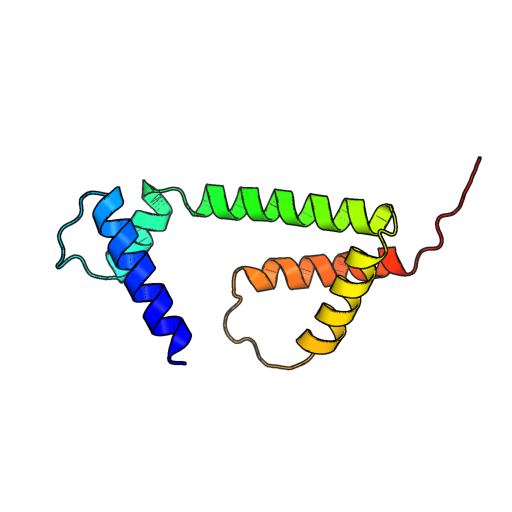0 53.12 106 VAL A N 1
ATOM 886 C CA . VAL A 1 106 ? -18.411 5.847 20.693 1.00 53.12 106 VAL A CA 1
ATOM 887 C C . VAL A 1 106 ? -19.166 6.507 21.840 1.00 53.12 106 VAL A C 1
ATOM 889 O O . VAL A 1 106 ? -19.977 5.855 22.493 1.00 53.12 106 VAL A O 1
ATOM 892 N N . LEU A 1 107 ? -18.854 7.769 22.144 1.00 46.97 107 LEU A N 1
ATOM 893 C CA . LEU A 1 107 ? -19.732 8.597 22.954 1.00 46.97 107 LEU A CA 1
ATOM 894 C C . LEU A 1 1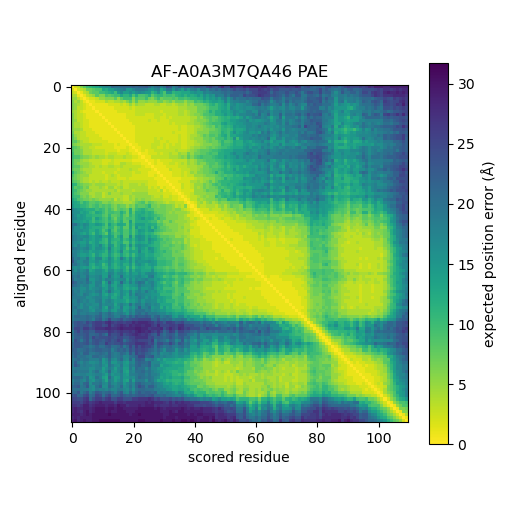07 ? -21.003 8.748 22.124 1.00 46.97 107 LEU A C 1
ATOM 896 O O . LEU A 1 107 ? -21.104 9.616 21.258 1.00 46.97 107 LEU A O 1
ATOM 900 N N . SER A 1 108 ? -21.930 7.818 22.335 1.00 38.44 108 SER A N 1
ATOM 901 C CA . SER A 1 108 ? -23.309 7.897 21.896 1.00 38.44 108 SER A CA 1
ATOM 902 C C . SER A 1 108 ? -23.933 9.087 22.613 1.00 38.44 108 SER A C 1
ATOM 904 O O . SER A 1 108 ? -24.460 8.953 23.715 1.00 38.44 108 SER A O 1
ATOM 906 N N . ASN A 1 109 ? -23.806 10.262 22.009 1.00 39.59 109 ASN A N 1
ATOM 907 C CA . ASN A 1 109 ? -24.582 11.428 22.377 1.00 39.59 109 ASN A CA 1
ATOM 908 C C . ASN A 1 109 ? -25.678 11.611 21.324 1.00 39.59 109 ASN A C 1
ATOM 910 O O . ASN A 1 109 ? -25.370 11.950 20.180 1.00 39.59 109 ASN A O 1
ATOM 914 N N . PHE A 1 110 ? -26.911 11.428 21.813 1.00 39.97 110 PHE A N 1
ATOM 915 C CA . P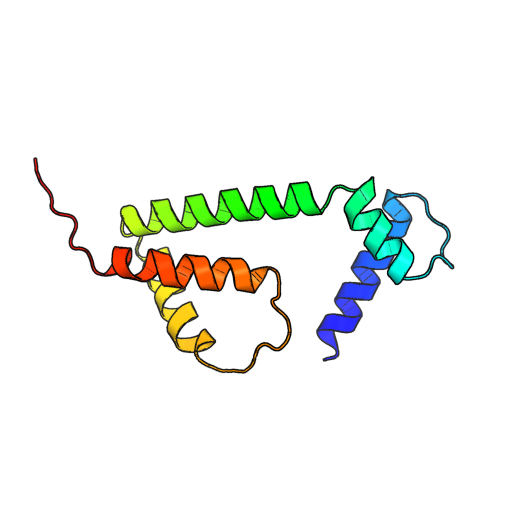HE A 1 110 ? -28.237 11.646 21.215 1.00 39.97 110 PHE A CA 1
ATOM 916 C C . PHE A 1 110 ? -28.775 10.560 20.280 1.00 39.97 110 PHE A C 1
ATOM 918 O O . PHE A 1 110 ? -28.286 10.419 19.140 1.00 39.97 110 PHE A O 1
#

Radius of gyration: 18.86 Å; Cα contacts (8 Å, |Δi|>4): 42; chains: 1; bounding box: 45×28×50 Å